Protein AF-A0A5K8AAG1-F1 (afdb_monomer_lite)

Foldseek 3Di:
DQVVLLVPCCLVCVVVVVVQVLLVVVDPPDDDPCSQCSFKAPDLPPPVQVVVQVSQCPDVVRWPKDKDPLCLVVLQVAASQKKKWWWWQFPVRMIGIWIWHHDDPQFTWIQGPVQGTATHGSDADPRNWGKDWRCPGDVPDDITITIGPMIMITRPD

Organism: NCBI:txid2752305

Structure (mmCIF, N/CA/C/O backbone):
data_AF-A0A5K8AAG1-F1
#
_entry.id   AF-A0A5K8AAG1-F1
#
loop_
_atom_site.group_PDB
_atom_site.id
_atom_site.type_symbol
_atom_site.label_atom_id
_atom_site.label_alt_id
_atom_site.label_comp_id
_atom_site.label_asym_id
_atom_site.label_entity_id
_atom_site.label_seq_id
_atom_site.pdbx_PDB_ins_code
_atom_site.Cartn_x
_atom_site.Cartn_y
_atom_site.Cartn_z
_atom_site.occupancy
_atom_site.B_iso_or_equiv
_atom_site.auth_seq_id
_atom_site.auth_comp_id
_atom_site.auth_asym_id
_atom_site.auth_atom_id
_atom_site.pdbx_PDB_model_num
ATOM 1 N N . MET A 1 1 ? -15.422 -4.233 10.241 1.00 44.34 1 MET A N 1
ATOM 2 C CA . MET A 1 1 ? -15.446 -5.405 9.334 1.00 44.34 1 MET A CA 1
ATOM 3 C C . MET A 1 1 ? -14.108 -5.584 8.606 1.00 44.34 1 MET A C 1
ATOM 5 O O . MET A 1 1 ? -13.561 -6.672 8.698 1.00 44.34 1 MET A O 1
ATOM 9 N N . LEU A 1 2 ? -13.514 -4.529 8.019 1.00 37.16 2 LEU A N 1
ATOM 10 C CA . LEU A 1 2 ? -12.165 -4.559 7.409 1.00 37.16 2 LEU A CA 1
ATOM 11 C C . LEU A 1 2 ? -11.053 -5.087 8.337 1.00 37.16 2 LEU A C 1
ATOM 13 O O . LEU A 1 2 ? -10.277 -5.937 7.923 1.00 37.16 2 LEU A O 1
ATOM 17 N N . LEU A 1 3 ? -11.010 -4.641 9.602 1.00 37.06 3 LEU A N 1
ATOM 18 C CA . LEU A 1 3 ? -10.003 -5.099 10.575 1.00 37.06 3 LEU A CA 1
ATOM 19 C C . LEU A 1 3 ? -10.058 -6.616 10.819 1.00 37.06 3 LEU A C 1
ATOM 21 O O . LEU A 1 3 ? -9.021 -7.255 10.879 1.00 37.06 3 LEU A O 1
ATOM 25 N N . LYS A 1 4 ? -11.260 -7.205 10.916 1.00 39.59 4 LYS A N 1
ATOM 26 C CA . LYS A 1 4 ? -11.423 -8.656 11.123 1.00 39.59 4 LYS A CA 1
ATOM 27 C C . LYS A 1 4 ? -10.956 -9.475 9.912 1.00 39.59 4 LYS A C 1
ATOM 29 O O . LYS A 1 4 ? -10.476 -10.581 10.104 1.00 39.59 4 LYS A O 1
ATOM 34 N N . TYR A 1 5 ? -11.062 -8.929 8.698 1.00 39.03 5 TYR A N 1
ATOM 35 C CA . TYR A 1 5 ? -10.550 -9.556 7.474 1.00 39.03 5 TYR A CA 1
AT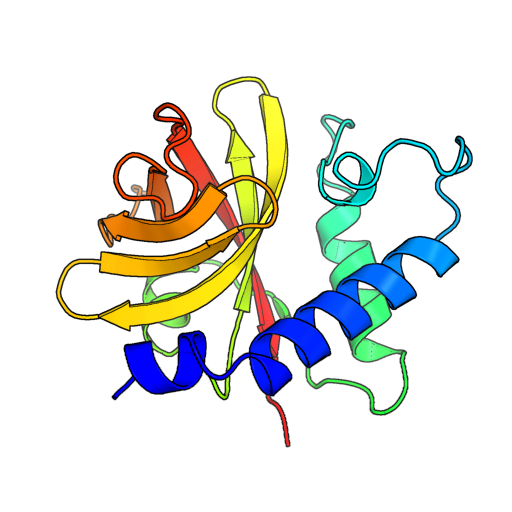OM 36 C C . TYR A 1 5 ? -9.042 -9.346 7.284 1.00 39.03 5 TYR A C 1
ATOM 38 O O . TYR A 1 5 ? -8.355 -10.280 6.896 1.00 39.03 5 TYR A O 1
ATOM 46 N N . ALA A 1 6 ? -8.508 -8.168 7.620 1.00 37.53 6 ALA A N 1
ATOM 47 C CA . ALA A 1 6 ? -7.064 -7.914 7.650 1.00 37.53 6 ALA A CA 1
ATOM 48 C C . ALA A 1 6 ? -6.347 -8.774 8.708 1.00 37.53 6 ALA A C 1
ATOM 50 O O . ALA A 1 6 ? -5.210 -9.189 8.517 1.00 37.53 6 ALA A O 1
ATOM 51 N N . MET A 1 7 ? -7.041 -9.066 9.812 1.00 37.59 7 MET A N 1
ATOM 52 C CA . MET A 1 7 ? -6.619 -10.014 10.844 1.00 37.59 7 MET A CA 1
ATOM 53 C C . MET A 1 7 ? -6.969 -11.470 10.513 1.00 37.59 7 MET A C 1
ATOM 55 O O . MET A 1 7 ? -6.626 -12.353 11.300 1.00 37.59 7 MET A O 1
ATOM 59 N N . ASN A 1 8 ? -7.641 -11.748 9.386 1.00 42.03 8 ASN A N 1
ATOM 60 C CA . ASN A 1 8 ? -7.838 -13.118 8.934 1.00 42.03 8 ASN A CA 1
ATOM 61 C C . ASN A 1 8 ? -6.502 -13.615 8.382 1.00 42.03 8 ASN A C 1
ATOM 63 O O . ASN A 1 8 ? -6.132 -13.386 7.226 1.00 42.03 8 ASN A O 1
ATOM 67 N N . ARG A 1 9 ? -5.755 -14.212 9.309 1.00 38.69 9 ARG A N 1
ATOM 68 C CA . ARG A 1 9 ? -4.364 -14.621 9.193 1.00 38.69 9 ARG A CA 1
ATOM 69 C C . ARG A 1 9 ? -4.108 -15.381 7.895 1.00 38.69 9 ARG A C 1
ATOM 71 O O . ARG A 1 9 ? -3.092 -15.126 7.270 1.00 38.69 9 ARG A O 1
ATOM 78 N N . ASP A 1 10 ? -5.043 -16.207 7.442 1.00 35.38 10 ASP A N 1
ATOM 79 C CA . ASP A 1 10 ? -4.857 -17.082 6.281 1.00 35.38 10 ASP A CA 1
ATOM 80 C C . ASP A 1 10 ? -4.878 -16.334 4.938 1.00 35.38 10 ASP A C 1
ATOM 82 O O . ASP A 1 10 ? -4.162 -16.712 4.014 1.00 35.38 10 ASP A O 1
ATOM 86 N N . VAL A 1 11 ? -5.617 -15.222 4.827 1.00 42.72 11 VAL A N 1
ATOM 87 C CA . VAL A 1 11 ? -5.661 -14.400 3.599 1.00 42.72 11 VAL A CA 1
ATOM 88 C C . VAL A 1 11 ? -4.418 -13.519 3.497 1.00 42.72 11 VAL A C 1
ATOM 90 O O . VAL A 1 11 ? -3.788 -13.439 2.442 1.00 42.72 11 VAL A O 1
ATOM 93 N N . ALA A 1 12 ? -4.028 -12.894 4.611 1.00 42.22 12 ALA A N 1
ATOM 94 C CA . ALA A 1 12 ? -2.806 -12.102 4.686 1.00 42.22 12 ALA A CA 1
ATOM 95 C C . ALA A 1 12 ? -1.562 -12.987 4.511 1.00 42.22 12 ALA A C 1
ATOM 97 O O . ALA A 1 12 ? -0.682 -12.647 3.728 1.00 42.22 12 ALA A O 1
ATOM 98 N N . ILE A 1 13 ? -1.514 -14.152 5.170 1.00 40.59 13 ILE A N 1
ATOM 99 C CA . ILE A 1 13 ? -0.435 -15.133 5.011 1.00 40.59 13 ILE A CA 1
ATOM 100 C C . ILE A 1 13 ? -0.435 -15.712 3.602 1.00 40.59 13 ILE A C 1
ATOM 102 O O . ILE A 1 13 ? 0.636 -15.777 3.021 1.00 40.59 13 ILE A O 1
ATOM 106 N N . GLY A 1 14 ? -1.580 -16.064 3.013 1.00 44.97 14 GLY A N 1
ATOM 107 C CA . GLY A 1 14 ? -1.637 -16.583 1.645 1.00 44.97 14 GLY A CA 1
ATOM 108 C C . GLY A 1 14 ? -1.115 -15.577 0.618 1.00 44.97 14 GLY A C 1
ATOM 109 O O . GLY A 1 14 ? -0.283 -15.921 -0.218 1.00 44.97 14 GLY A O 1
ATOM 110 N N . PHE A 1 15 ? -1.513 -14.307 0.719 1.00 50.75 15 PHE A N 1
ATOM 111 C CA . PHE A 1 15 ? -1.033 -13.253 -0.178 1.00 50.75 15 PHE A CA 1
ATOM 112 C C . PHE A 1 15 ? 0.456 -12.938 0.042 1.00 50.75 15 PHE A C 1
ATOM 114 O O . PHE A 1 15 ? 1.219 -12.848 -0.920 1.00 50.75 15 PHE A O 1
ATOM 121 N N . ILE A 1 16 ? 0.897 -12.846 1.303 1.00 49.59 16 ILE A N 1
ATOM 122 C CA . ILE A 1 16 ? 2.305 -12.633 1.670 1.00 49.59 16 ILE A CA 1
ATOM 123 C C . ILE A 1 16 ? 3.167 -13.833 1.257 1.00 49.59 16 ILE A C 1
ATOM 125 O O . ILE A 1 16 ? 4.252 -13.627 0.738 1.00 49.59 16 ILE A O 1
ATOM 129 N N . GLN A 1 17 ? 2.703 -15.075 1.409 1.00 43.94 17 GLN A N 1
ATOM 130 C CA . GLN A 1 17 ? 3.417 -16.287 0.987 1.00 43.94 17 GLN A CA 1
ATOM 131 C C . GLN A 1 17 ? 3.487 -16.408 -0.534 1.00 43.94 17 GLN A C 1
ATOM 133 O O . GLN A 1 17 ? 4.537 -16.767 -1.060 1.00 43.94 17 GLN A O 1
ATOM 138 N N . ILE A 1 18 ? 2.414 -16.062 -1.253 1.00 47.62 18 ILE A N 1
ATOM 139 C CA . ILE A 1 18 ? 2.417 -16.005 -2.720 1.00 47.62 18 ILE A CA 1
ATOM 140 C C . ILE A 1 18 ? 3.408 -14.939 -3.201 1.00 47.62 18 ILE A C 1
ATOM 142 O O . ILE A 1 18 ? 4.167 -15.200 -4.131 1.00 47.62 18 ILE A O 1
ATOM 146 N N . MET A 1 19 ? 3.461 -13.775 -2.553 1.00 50.12 19 MET A N 1
ATOM 147 C CA . MET A 1 19 ? 4.436 -12.722 -2.852 1.00 50.12 19 MET A CA 1
ATOM 148 C C . MET A 1 19 ? 5.877 -13.151 -2.504 1.00 50.12 19 MET A C 1
ATOM 150 O O . MET A 1 19 ? 6.753 -13.114 -3.369 1.00 50.12 19 MET A O 1
ATOM 154 N N . CYS A 1 20 ? 6.109 -13.660 -1.288 1.00 43.75 20 CYS A N 1
ATOM 155 C CA . CYS A 1 20 ? 7.396 -14.170 -0.795 1.00 43.75 20 CYS A CA 1
ATOM 156 C C . CYS A 1 20 ? 7.963 -15.286 -1.681 1.00 43.75 20 CYS A C 1
ATOM 158 O O . CYS A 1 20 ? 9.117 -15.209 -2.107 1.00 43.75 20 CYS A O 1
ATOM 160 N N . GLY A 1 21 ? 7.157 -16.311 -1.973 1.00 38.91 21 GLY A N 1
ATOM 161 C CA . GLY A 1 21 ? 7.567 -17.463 -2.774 1.00 38.91 21 GLY A CA 1
ATOM 162 C C . GLY A 1 21 ? 7.781 -17.110 -4.246 1.00 38.91 21 GLY A C 1
ATOM 163 O O . GLY A 1 21 ? 8.631 -17.694 -4.917 1.00 38.91 21 GLY A O 1
ATOM 164 N N . LYS A 1 22 ? 7.062 -16.109 -4.775 1.00 43.75 22 LYS A N 1
ATOM 165 C CA . LYS A 1 22 ? 7.252 -15.654 -6.160 1.00 43.75 22 LYS A CA 1
ATOM 166 C C . LYS A 1 22 ? 8.491 -14.768 -6.332 1.00 43.75 22 LYS A C 1
ATOM 168 O O . LYS A 1 22 ? 9.102 -14.860 -7.396 1.00 43.75 22 LYS A O 1
ATOM 173 N N . MET A 1 23 ? 8.891 -14.003 -5.311 1.00 41.34 23 MET A N 1
ATOM 174 C CA . MET A 1 23 ? 10.128 -13.203 -5.288 1.00 41.34 23 MET A CA 1
ATOM 175 C C . MET A 1 23 ? 11.398 -14.056 -5.110 1.00 41.34 23 MET A C 1
ATOM 177 O O . MET A 1 23 ? 12.434 -13.739 -5.688 1.00 41.34 23 MET A O 1
ATOM 181 N N . GLU A 1 24 ? 11.319 -15.177 -4.387 1.00 39.00 24 GLU A N 1
ATOM 182 C CA . GLU A 1 24 ? 12.425 -16.144 -4.228 1.00 39.00 24 GLU A CA 1
ATOM 183 C C . GLU A 1 24 ? 12.887 -16.764 -5.560 1.00 39.00 24 GLU A C 1
ATOM 185 O O . GLU A 1 24 ? 14.072 -17.029 -5.756 1.00 39.00 24 GLU A O 1
ATOM 190 N N . MET A 1 25 ? 11.972 -16.930 -6.518 1.00 37.75 25 MET A N 1
ATOM 191 C CA . MET A 1 25 ? 12.271 -17.496 -7.839 1.00 37.75 25 MET A CA 1
ATOM 192 C C . MET A 1 25 ? 12.801 -16.472 -8.857 1.00 37.75 25 MET A C 1
ATOM 194 O O . MET A 1 25 ? 13.196 -16.858 -9.954 1.00 37.75 25 MET A O 1
ATOM 198 N N . GLY A 1 26 ? 12.814 -15.177 -8.518 1.00 36.91 26 GLY A N 1
ATOM 199 C CA . GLY A 1 26 ? 13.238 -14.092 -9.411 1.00 36.91 26 GLY A CA 1
ATOM 200 C C . GLY A 1 26 ? 14.754 -13.896 -9.538 1.00 36.91 26 GLY A C 1
ATOM 201 O O . GLY A 1 26 ? 15.169 -13.000 -10.260 1.00 36.91 26 GLY A O 1
ATOM 202 N N . ARG A 1 27 ? 15.583 -14.708 -8.858 1.00 36.34 27 ARG A N 1
ATOM 203 C CA . ARG A 1 27 ? 17.061 -14.627 -8.873 1.00 36.34 27 ARG A CA 1
ATOM 204 C C . ARG A 1 27 ? 17.598 -13.191 -8.704 1.00 36.34 27 ARG A C 1
ATOM 206 O O . ARG A 1 27 ? 18.263 -12.658 -9.585 1.00 36.34 27 ARG A O 1
ATOM 213 N N . CYS A 1 28 ? 17.435 -12.612 -7.516 1.00 36.38 28 CYS A N 1
ATOM 214 C CA . CYS A 1 28 ? 18.452 -11.684 -7.018 1.00 36.38 28 CYS A CA 1
ATOM 215 C C . CYS A 1 28 ? 19.484 -12.532 -6.269 1.00 36.38 28 CYS A C 1
ATOM 217 O O . CYS A 1 28 ? 19.230 -13.022 -5.168 1.00 36.38 28 CYS A O 1
ATOM 219 N N . GLY A 1 29 ? 20.599 -12.835 -6.932 1.00 31.52 29 GLY A N 1
ATOM 220 C CA . GLY A 1 29 ? 21.680 -13.622 -6.357 1.00 31.52 29 GLY A CA 1
ATOM 221 C C . GLY A 1 29 ? 22.346 -12.859 -5.220 1.00 31.52 29 GLY A C 1
ATOM 222 O O . GLY A 1 29 ? 23.264 -12.094 -5.461 1.00 31.52 29 GLY A O 1
ATOM 223 N N . THR A 1 30 ? 21.878 -13.051 -3.991 1.00 33.53 30 THR A N 1
ATOM 224 C CA . THR A 1 30 ? 22.680 -13.015 -2.759 1.00 33.53 30 THR A CA 1
ATOM 225 C C . THR A 1 30 ? 21.835 -13.557 -1.602 1.00 33.53 30 THR A C 1
ATOM 227 O O . THR A 1 30 ? 20.974 -12.885 -1.053 1.00 33.53 30 THR A O 1
ATOM 230 N N . SER A 1 31 ? 22.116 -14.812 -1.259 1.00 33.31 31 SER A N 1
ATOM 231 C CA . SER A 1 31 ? 22.107 -15.394 0.088 1.00 33.31 31 SER A CA 1
ATOM 232 C C . SER A 1 31 ? 20.863 -15.223 0.980 1.00 33.31 31 SER A C 1
ATOM 234 O O . SER A 1 31 ? 20.544 -14.161 1.510 1.00 33.31 31 SER A O 1
ATOM 236 N N . ALA A 1 32 ? 20.255 -16.376 1.253 1.00 32.75 32 ALA A N 1
ATOM 237 C CA . ALA A 1 32 ? 19.073 -16.677 2.057 1.00 32.75 32 ALA A CA 1
ATOM 238 C C . ALA A 1 32 ? 19.111 -16.303 3.565 1.00 32.75 32 ALA A C 1
ATOM 240 O O . ALA A 1 32 ? 18.457 -16.956 4.370 1.00 32.75 32 ALA A O 1
ATOM 241 N N . THR A 1 33 ? 19.815 -15.245 3.977 1.00 30.42 33 THR A N 1
ATOM 242 C CA . THR A 1 33 ? 19.838 -14.749 5.373 1.00 30.42 33 THR A CA 1
ATOM 243 C C . THR A 1 33 ? 19.127 -13.407 5.577 1.00 30.42 33 THR A C 1
ATOM 245 O O . THR A 1 33 ? 19.127 -12.879 6.685 1.00 30.42 33 THR A O 1
ATOM 248 N N . ARG A 1 34 ? 18.497 -12.834 4.539 1.00 36.66 34 ARG A N 1
ATOM 249 C CA . ARG A 1 34 ? 17.914 -11.478 4.582 1.00 36.66 34 ARG A CA 1
ATOM 250 C C . ARG A 1 34 ? 16.443 -11.465 4.141 1.00 36.66 34 ARG A C 1
ATOM 252 O O . ARG A 1 34 ? 16.108 -10.963 3.071 1.00 36.66 34 ARG A O 1
ATOM 259 N N . SER A 1 35 ? 15.552 -12.041 4.955 1.00 35.75 35 SER A N 1
ATOM 260 C CA . SER A 1 35 ? 14.098 -12.104 4.689 1.00 35.75 35 SER A CA 1
ATOM 261 C C . SER A 1 35 ? 13.457 -10.740 4.386 1.00 35.75 35 SER A C 1
ATOM 263 O O . SER A 1 35 ? 12.531 -10.692 3.582 1.00 35.75 35 SER A O 1
ATOM 265 N N . ASP A 1 36 ? 14.008 -9.645 4.919 1.00 39.28 36 ASP A N 1
ATOM 266 C CA . ASP A 1 36 ? 13.514 -8.275 4.695 1.00 39.28 36 ASP A CA 1
ATOM 267 C C . ASP A 1 36 ? 14.066 -7.603 3.427 1.00 39.28 36 ASP A C 1
ATOM 269 O O . ASP A 1 36 ? 13.444 -6.702 2.876 1.00 39.28 36 ASP A O 1
ATOM 273 N N . GLN A 1 37 ? 15.208 -8.046 2.896 1.00 37.84 37 GLN A N 1
ATOM 274 C CA . GLN A 1 37 ? 15.850 -7.350 1.771 1.00 37.84 37 GLN A CA 1
ATOM 275 C C . GLN A 1 37 ? 15.241 -7.638 0.410 1.00 37.84 37 GLN A C 1
ATOM 277 O O . GLN A 1 37 ? 15.512 -6.912 -0.542 1.00 37.84 37 GLN A O 1
ATOM 282 N N . ARG A 1 38 ? 14.408 -8.674 0.320 1.00 45.44 38 ARG A N 1
ATOM 283 C CA . ARG A 1 38 ? 13.668 -9.007 -0.898 1.00 45.44 38 ARG A CA 1
ATOM 284 C C . ARG A 1 38 ? 12.580 -7.972 -1.210 1.00 45.44 38 ARG A C 1
ATOM 286 O O . ARG A 1 38 ? 12.160 -7.865 -2.354 1.00 45.44 38 ARG A O 1
ATOM 293 N N . TRP A 1 39 ? 12.152 -7.210 -0.204 1.00 46.53 39 TRP A N 1
ATOM 294 C CA . TRP A 1 39 ? 11.100 -6.192 -0.286 1.00 46.53 39 TRP A CA 1
ATOM 295 C C . TRP A 1 39 ? 11.626 -4.785 -0.552 1.00 46.53 39 TRP A C 1
ATOM 297 O O . TRP A 1 39 ? 10.838 -3.853 -0.698 1.00 46.53 39 TRP A O 1
ATOM 307 N N . HIS A 1 40 ? 12.949 -4.636 -0.580 1.00 43.59 40 HIS A N 1
ATOM 308 C CA . HIS A 1 40 ? 13.621 -3.361 -0.724 1.00 43.59 40 HIS A CA 1
ATOM 309 C C . HIS A 1 40 ? 14.158 -3.212 -2.147 1.00 43.59 40 HIS A C 1
ATOM 311 O O . HIS A 1 40 ? 14.922 -4.043 -2.640 1.00 43.59 40 HIS A O 1
ATOM 317 N N . GLU A 1 41 ? 13.783 -2.119 -2.796 1.00 52.44 41 GLU A N 1
ATOM 318 C CA . GLU A 1 41 ? 14.410 -1.673 -4.029 1.00 52.44 41 GLU A CA 1
ATOM 319 C C . GLU A 1 41 ? 15.657 -0.862 -3.667 1.00 52.44 41 GLU A C 1
ATOM 321 O O . GLU A 1 41 ? 15.572 0.289 -3.234 1.00 52.44 41 GLU A O 1
ATOM 326 N N . TRP A 1 42 ? 16.817 -1.510 -3.785 1.00 45.03 42 TRP A N 1
ATOM 327 C CA . TRP A 1 42 ? 18.128 -0.918 -3.491 1.00 45.03 42 TRP A CA 1
ATOM 328 C C . TRP A 1 42 ? 18.744 -0.178 -4.687 1.00 45.03 42 TRP A C 1
ATOM 330 O O . TRP A 1 42 ? 19.757 0.497 -4.523 1.00 45.03 42 TRP A O 1
ATOM 340 N N . SER A 1 43 ? 18.160 -0.309 -5.882 1.00 45.06 43 SER A N 1
ATOM 341 C CA . SER A 1 43 ? 18.550 0.450 -7.072 1.00 45.06 43 SER A CA 1
ATOM 342 C C . SER A 1 43 ? 17.745 1.744 -7.162 1.00 45.06 43 SER A C 1
ATOM 344 O O . SER A 1 43 ? 16.524 1.721 -7.025 1.00 45.06 43 SER A O 1
ATOM 346 N N . SER A 1 44 ? 18.406 2.854 -7.483 1.00 42.03 44 SER A N 1
ATOM 347 C CA . SER A 1 44 ? 17.777 4.157 -7.755 1.00 42.03 44 SER A CA 1
ATOM 348 C C . SER A 1 44 ? 16.770 4.145 -8.915 1.00 42.03 44 SER A C 1
ATOM 350 O O . SER A 1 44 ? 16.015 5.100 -9.079 1.00 42.03 44 SER A O 1
ATOM 352 N N . ASP A 1 45 ? 16.748 3.072 -9.707 1.00 43.12 45 ASP A N 1
ATOM 353 C CA . ASP A 1 45 ? 16.210 3.090 -11.069 1.00 43.12 45 ASP A CA 1
ATOM 354 C C . ASP A 1 45 ? 14.759 2.579 -11.181 1.00 43.12 45 ASP A C 1
ATOM 356 O O . ASP A 1 45 ? 14.217 2.499 -12.281 1.00 43.12 45 ASP A O 1
ATOM 360 N N . GLY A 1 46 ? 14.087 2.255 -10.067 1.00 45.97 46 GLY A N 1
ATOM 361 C CA . GLY A 1 46 ? 12.641 1.957 -10.067 1.00 45.97 46 GLY A CA 1
ATOM 362 C C . GLY A 1 46 ? 12.224 0.656 -10.781 1.00 45.97 46 GLY A C 1
ATOM 363 O O . GLY A 1 46 ? 11.038 0.435 -11.046 1.00 45.97 46 GLY A O 1
ATOM 364 N N . THR A 1 47 ? 13.185 -0.203 -11.124 1.00 50.34 47 THR A N 1
ATOM 365 C CA . THR A 1 47 ? 13.032 -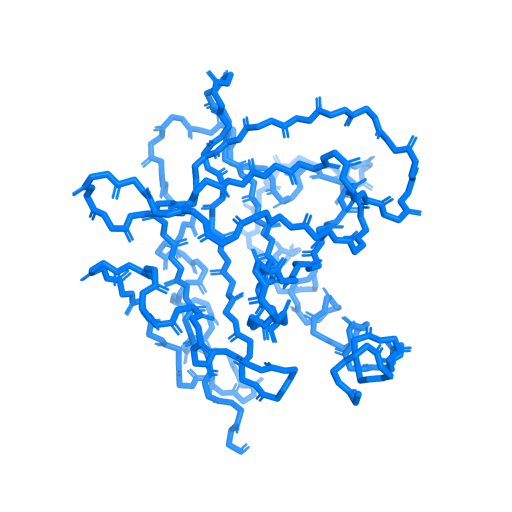1.346 -12.031 1.00 50.34 47 THR A CA 1
ATOM 366 C C . THR A 1 47 ? 12.136 -2.472 -11.493 1.00 50.34 47 THR A C 1
ATOM 368 O O . THR A 1 47 ? 11.643 -3.281 -12.280 1.00 50.34 47 THR A O 1
ATOM 371 N N . ILE A 1 48 ? 11.878 -2.558 -10.181 1.00 64.56 48 ILE A N 1
ATOM 372 C CA . ILE A 1 48 ? 11.195 -3.728 -9.591 1.00 64.56 48 ILE A CA 1
ATOM 373 C C . ILE A 1 48 ? 9.673 -3.703 -9.817 1.00 64.56 48 ILE A C 1
ATOM 375 O O . ILE A 1 48 ? 9.055 -4.764 -9.934 1.00 64.56 48 ILE A O 1
ATOM 379 N N . GLY A 1 49 ? 9.053 -2.523 -9.941 1.00 61.59 49 GLY A N 1
ATOM 380 C CA . GLY A 1 49 ? 7.595 -2.399 -10.101 1.00 61.59 49 GLY A CA 1
ATOM 381 C C . GLY A 1 49 ? 7.053 -3.111 -11.348 1.00 61.59 49 GLY A C 1
ATOM 382 O O . GLY A 1 49 ? 6.126 -3.916 -11.256 1.00 61.59 49 GLY A O 1
ATOM 383 N N . TRP A 1 50 ? 7.685 -2.886 -12.502 1.00 65.38 50 TRP A N 1
ATOM 384 C CA . TRP A 1 50 ? 7.294 -3.501 -13.777 1.00 65.38 50 TRP A CA 1
ATOM 385 C C . TRP A 1 50 ? 7.543 -5.011 -13.811 1.00 65.38 50 TRP A C 1
ATOM 387 O O . TRP A 1 50 ? 6.722 -5.761 -14.335 1.00 65.38 50 TRP A O 1
ATOM 397 N N . VAL A 1 51 ? 8.642 -5.471 -13.204 1.00 67.44 51 VAL A N 1
ATOM 398 C CA . VAL A 1 51 ? 8.951 -6.906 -13.072 1.00 67.44 51 VAL A CA 1
ATOM 399 C C . VAL A 1 51 ? 7.902 -7.605 -12.207 1.00 67.44 51 VAL A C 1
ATOM 401 O O . VAL A 1 51 ? 7.481 -8.720 -12.518 1.00 67.44 51 VAL A O 1
ATOM 404 N N . LEU A 1 52 ? 7.443 -6.947 -11.139 1.00 71.50 52 LEU A N 1
ATOM 405 C CA . LEU A 1 52 ? 6.383 -7.476 -10.289 1.00 71.50 52 LEU A CA 1
ATOM 406 C C . LEU A 1 52 ? 5.044 -7.549 -11.034 1.00 71.50 52 LEU A C 1
ATOM 408 O O . LEU A 1 52 ? 4.368 -8.572 -10.947 1.00 71.50 52 LEU A O 1
ATOM 412 N N . LEU A 1 53 ? 4.681 -6.513 -11.797 1.00 72.75 53 LEU A N 1
ATOM 413 C CA . LEU A 1 53 ? 3.479 -6.520 -12.638 1.00 72.75 53 LEU A CA 1
ATOM 414 C C . LEU A 1 53 ? 3.502 -7.686 -13.638 1.00 72.75 53 LEU A C 1
ATOM 416 O O . LEU A 1 53 ? 2.562 -8.481 -13.676 1.00 72.75 53 LEU A O 1
ATOM 420 N N . ASP A 1 54 ? 4.601 -7.833 -14.378 1.00 68.19 54 ASP A N 1
ATOM 421 C CA . ASP A 1 54 ? 4.793 -8.907 -15.356 1.00 68.19 54 ASP A CA 1
ATOM 422 C C . ASP A 1 54 ? 4.689 -10.299 -14.705 1.00 68.19 54 ASP A C 1
ATOM 424 O O . ASP A 1 54 ? 3.998 -11.196 -15.198 1.00 68.19 54 ASP A O 1
ATOM 428 N N . ALA A 1 55 ? 5.301 -10.473 -13.530 1.00 67.69 55 ALA A N 1
ATOM 429 C CA . ALA A 1 55 ? 5.231 -11.719 -12.776 1.00 67.69 55 ALA A CA 1
ATOM 430 C C . ALA A 1 55 ? 3.808 -12.049 -12.287 1.00 67.69 55 ALA A C 1
ATOM 432 O O . ALA A 1 55 ? 3.435 -13.226 -12.237 1.00 67.69 55 ALA A O 1
ATOM 433 N N . LEU A 1 56 ? 3.012 -11.041 -11.917 1.00 70.19 56 LEU A N 1
ATOM 434 C CA . LEU A 1 56 ? 1.620 -11.225 -11.491 1.00 70.19 56 LEU A CA 1
ATOM 435 C C . LEU A 1 56 ? 0.711 -11.596 -12.670 1.00 70.19 56 LEU A C 1
ATOM 437 O O . LEU A 1 56 ? -0.164 -12.446 -12.508 1.00 70.19 56 LEU A O 1
ATOM 441 N N . GLN A 1 57 ? 0.960 -11.021 -13.849 1.00 71.62 57 GLN A N 1
ATOM 442 C CA . GLN A 1 57 ? 0.215 -11.315 -15.076 1.00 71.62 57 GLN A CA 1
ATOM 443 C C . GLN A 1 57 ? 0.549 -12.696 -15.660 1.00 71.62 57 GLN A C 1
ATOM 445 O O . GLN A 1 57 ? -0.320 -13.348 -16.231 1.00 71.62 57 GLN A O 1
ATOM 450 N N . LYS A 1 58 ? 1.789 -13.178 -15.511 1.00 67.44 58 LYS A N 1
ATOM 451 C CA . LYS A 1 58 ? 2.242 -14.437 -16.132 1.00 67.44 58 LYS A CA 1
ATOM 452 C C . LYS A 1 58 ? 2.066 -15.696 -15.275 1.00 67.44 58 LYS A C 1
ATOM 454 O O . LYS A 1 58 ? 2.149 -16.798 -15.812 1.00 67.44 58 LYS A O 1
ATOM 459 N N . LYS A 1 59 ? 1.877 -15.594 -13.952 1.00 60.47 59 LYS A N 1
ATOM 460 C CA . LYS A 1 59 ? 1.899 -16.775 -13.059 1.00 60.47 59 LYS A CA 1
ATOM 461 C C . LYS A 1 59 ? 0.514 -17.286 -12.692 1.00 60.47 59 LYS A C 1
ATOM 463 O O . LYS A 1 59 ? -0.244 -16.540 -12.097 1.00 60.47 59 LYS A O 1
ATOM 468 N N . TRP A 1 60 ? 0.265 -18.580 -12.918 1.00 42.03 60 TRP A N 1
ATOM 469 C CA . TRP A 1 60 ? -1.007 -19.262 -12.646 1.00 42.03 60 TRP A CA 1
ATOM 470 C C . TRP A 1 60 ? -1.427 -19.272 -11.149 1.00 42.03 60 TRP A C 1
ATOM 472 O O . TRP A 1 60 ? -0.583 -19.560 -10.294 1.00 42.03 60 TRP A O 1
ATOM 482 N N . PRO A 1 61 ? -2.714 -19.015 -10.828 1.00 59.53 61 PRO A N 1
ATOM 483 C CA . PRO A 1 61 ? -3.671 -18.379 -11.731 1.00 59.53 61 PRO A CA 1
ATOM 484 C C . PRO A 1 61 ? -3.194 -16.955 -12.036 1.00 59.53 61 PRO A C 1
ATOM 486 O O . PRO A 1 61 ? -2.860 -16.204 -11.116 1.00 59.53 61 PRO A O 1
ATOM 489 N N . ALA A 1 62 ? -3.109 -16.629 -13.331 1.00 61.53 62 ALA A N 1
ATOM 490 C CA . ALA A 1 62 ? -2.711 -15.302 -13.781 1.00 61.53 62 ALA A CA 1
ATOM 491 C C . ALA A 1 62 ? -3.657 -14.287 -13.149 1.00 61.53 62 ALA A C 1
ATOM 493 O O . ALA A 1 62 ? -4.876 -14.411 -13.273 1.00 61.53 62 ALA A O 1
ATOM 494 N N . LEU A 1 63 ? -3.101 -13.310 -12.440 1.00 67.88 63 LEU A N 1
ATOM 495 C CA . LEU A 1 63 ? -3.918 -12.262 -11.856 1.00 67.88 63 LEU A CA 1
ATOM 496 C C . LEU A 1 63 ? -4.170 -11.206 -12.924 1.00 67.88 63 LEU A C 1
ATOM 498 O O . LEU A 1 63 ? -3.255 -10.820 -13.654 1.00 67.88 63 LEU A O 1
ATOM 502 N N . ASN A 1 64 ? -5.398 -10.691 -12.977 1.00 77.00 64 ASN A N 1
ATOM 503 C CA . ASN A 1 64 ? -5.703 -9.497 -13.755 1.00 77.00 64 ASN A CA 1
ATOM 504 C C . ASN A 1 64 ? -5.113 -8.275 -13.032 1.00 77.00 64 ASN A C 1
ATOM 506 O O . ASN A 1 64 ? -5.811 -7.553 -12.311 1.00 77.00 64 ASN A O 1
ATOM 510 N N . ALA A 1 65 ? -3.790 -8.149 -13.129 1.00 80.62 65 ALA A N 1
ATOM 511 C CA . ALA A 1 65 ? -2.992 -7.124 -12.491 1.00 80.62 65 ALA A CA 1
ATOM 512 C C . ALA A 1 65 ? -2.807 -5.942 -13.444 1.00 80.62 65 ALA A C 1
ATOM 514 O O . ALA A 1 65 ? -2.401 -6.111 -14.594 1.00 80.62 65 ALA A O 1
ATOM 515 N N . THR A 1 66 ? -3.086 -4.742 -12.946 1.00 84.12 66 THR A N 1
ATOM 516 C CA . THR A 1 66 ? -2.905 -3.482 -13.679 1.00 84.12 66 THR A CA 1
ATOM 517 C C . THR A 1 66 ? -2.232 -2.478 -12.772 1.00 84.12 66 THR A C 1
ATOM 519 O O . THR A 1 66 ? -2.598 -2.383 -11.599 1.00 84.12 66 THR A O 1
ATOM 522 N N . ASP A 1 67 ? -1.313 -1.689 -13.294 1.00 85.19 67 ASP A N 1
ATOM 523 C CA . ASP A 1 67 ? -0.838 -0.502 -12.609 1.00 85.19 67 ASP A CA 1
ATOM 524 C C . ASP A 1 67 ? -1.769 0.696 -12.851 1.00 85.19 67 ASP A C 1
ATOM 526 O O . ASP A 1 67 ? -2.802 0.611 -13.525 1.00 85.19 67 ASP A O 1
ATOM 530 N N . SER A 1 68 ? -1.498 1.805 -12.171 1.00 80.19 68 SER A N 1
ATOM 531 C CA . SER A 1 68 ? -2.273 3.032 -12.329 1.00 80.19 68 SER A CA 1
ATOM 532 C C . SER A 1 68 ? -1.472 4.236 -11.886 1.00 80.19 68 SER A C 1
ATOM 534 O O . SER A 1 68 ? -0.774 4.182 -10.878 1.00 80.19 68 SER A O 1
ATOM 536 N N . TRP A 1 69 ? -1.703 5.357 -12.557 1.00 79.31 69 TRP A N 1
ATOM 537 C CA . TRP A 1 69 ? -1.372 6.687 -12.070 1.00 79.31 69 TRP A CA 1
ATOM 538 C C . TRP A 1 69 ? -2.442 7.670 -12.564 1.00 79.31 69 TRP A C 1
ATOM 540 O O . TRP A 1 69 ? -2.826 7.578 -13.731 1.00 79.31 69 TRP A O 1
ATOM 550 N N . PRO A 1 70 ? -2.951 8.597 -11.734 1.00 87.25 70 PRO A N 1
ATOM 551 C CA . PRO A 1 70 ? -2.708 8.767 -10.297 1.00 87.25 70 PRO A CA 1
ATOM 552 C C . PRO A 1 70 ? -3.318 7.649 -9.433 1.00 87.25 70 PRO A C 1
ATOM 554 O O . PRO A 1 70 ? -4.263 6.977 -9.849 1.00 87.25 70 PRO A O 1
ATOM 557 N N . ILE A 1 71 ? -2.801 7.446 -8.215 1.00 92.38 71 ILE A N 1
ATOM 558 C CA . ILE A 1 71 ? -3.175 6.286 -7.379 1.00 92.38 71 ILE A CA 1
ATOM 559 C C . ILE A 1 71 ? -4.141 6.602 -6.236 1.00 92.38 71 ILE A C 1
ATOM 561 O O . ILE A 1 71 ? -4.859 5.705 -5.803 1.00 92.38 71 ILE A O 1
ATOM 565 N N . TYR A 1 72 ? -4.192 7.843 -5.740 1.00 94.25 72 TYR A N 1
ATOM 566 C CA . TYR A 1 72 ? -4.930 8.168 -4.512 1.00 94.25 72 TYR A CA 1
ATOM 567 C C . TYR A 1 72 ? -6.410 7.753 -4.558 1.00 94.25 72 TYR A C 1
ATOM 569 O O . TYR A 1 72 ? -6.901 7.093 -3.644 1.00 94.25 72 TYR A O 1
ATOM 577 N N . GLU A 1 73 ? -7.118 8.098 -5.636 1.00 93.50 73 GLU A N 1
ATOM 578 C CA . GLU A 1 73 ? -8.538 7.760 -5.793 1.00 93.50 73 GLU A CA 1
ATOM 579 C C . GLU A 1 73 ? -8.757 6.250 -5.939 1.00 93.50 73 GLU A C 1
ATOM 581 O O . GLU A 1 73 ? -9.683 5.697 -5.347 1.00 93.50 73 GLU A O 1
ATOM 586 N N . LYS A 1 74 ? -7.861 5.561 -6.652 1.00 92.62 74 LYS A N 1
ATOM 587 C CA . LYS A 1 74 ? -7.952 4.115 -6.883 1.00 92.62 74 LYS A CA 1
ATOM 588 C C . LYS A 1 74 ? -7.626 3.315 -5.617 1.00 92.62 74 LYS A C 1
ATOM 590 O O . LYS A 1 74 ? -8.285 2.324 -5.341 1.00 92.62 74 LYS A O 1
ATOM 595 N N . LEU A 1 75 ? -6.700 3.775 -4.772 1.00 93.06 75 LEU A N 1
ATOM 596 C CA . LEU A 1 75 ? -6.424 3.132 -3.479 1.00 93.06 75 LEU A CA 1
ATOM 597 C C . LEU A 1 75 ? -7.615 3.184 -2.514 1.00 93.06 75 LEU A C 1
ATOM 599 O O . LEU A 1 75 ? -7.742 2.310 -1.656 1.00 93.06 75 LEU A O 1
ATOM 603 N N . LYS A 1 76 ? -8.521 4.163 -2.652 1.00 93.38 76 LYS A N 1
ATOM 604 C CA . LYS A 1 76 ? -9.758 4.204 -1.852 1.00 93.38 76 LYS A CA 1
ATOM 605 C C . LYS A 1 76 ? -10.744 3.098 -2.222 1.00 93.38 76 LYS A C 1
ATOM 607 O O . LYS A 1 76 ? -11.590 2.770 -1.397 1.00 93.38 76 LYS A O 1
ATOM 612 N N . THR A 1 77 ? -10.643 2.528 -3.424 1.00 90.88 77 THR A N 1
ATOM 613 C CA . THR A 1 77 ? -11.509 1.423 -3.863 1.00 90.88 77 THR A CA 1
ATOM 614 C C . THR A 1 77 ? -10.961 0.051 -3.471 1.00 90.88 77 THR A C 1
ATOM 616 O O . THR A 1 77 ? -11.670 -0.950 -3.601 1.00 90.88 77 THR A O 1
ATOM 619 N N . CYS A 1 78 ? -9.727 -0.011 -2.955 1.00 89.38 78 CYS A N 1
ATOM 620 C CA . CYS A 1 78 ? -9.148 -1.243 -2.439 1.00 89.38 78 CYS A CA 1
ATOM 621 C C . CYS A 1 78 ? -9.949 -1.788 -1.252 1.00 89.38 78 CYS A C 1
ATOM 623 O O . CYS A 1 78 ? -10.565 -1.058 -0.475 1.00 89.38 78 CYS A O 1
ATOM 625 N N . SER A 1 79 ? -9.906 -3.106 -1.111 1.00 83.38 79 SER A N 1
ATOM 626 C CA . SER A 1 79 ? -10.482 -3.838 0.015 1.00 83.38 79 SER A CA 1
ATOM 627 C C . SER A 1 79 ? -9.617 -5.061 0.315 1.00 83.38 79 SER A C 1
ATOM 629 O O . SER A 1 79 ? -8.749 -5.415 -0.481 1.00 83.38 79 SER A O 1
ATOM 631 N N . ALA A 1 80 ? -9.887 -5.775 1.409 1.00 73.88 80 ALA A N 1
ATOM 632 C CA . ALA A 1 80 ? -9.189 -7.029 1.703 1.00 73.88 80 ALA A CA 1
ATOM 633 C C . ALA A 1 80 ? -9.321 -8.084 0.579 1.00 73.88 80 ALA A C 1
ATOM 635 O O . ALA A 1 80 ? -8.407 -8.876 0.388 1.00 73.88 80 ALA A O 1
ATOM 636 N N . GLY A 1 81 ? -10.426 -8.078 -0.180 1.00 73.81 81 GLY A N 1
ATOM 637 C CA . GLY A 1 81 ? -10.623 -8.965 -1.337 1.00 73.81 81 GLY A CA 1
ATOM 638 C C . GLY A 1 81 ? -10.108 -8.402 -2.667 1.00 73.81 81 GLY A C 1
ATOM 639 O O . GLY A 1 81 ? -10.061 -9.121 -3.658 1.00 73.81 81 GLY A O 1
ATOM 640 N N . LYS A 1 82 ? -9.736 -7.117 -2.708 1.00 80.94 82 LYS A N 1
ATOM 641 C CA . LYS A 1 82 ? -9.177 -6.431 -3.885 1.00 80.94 82 LYS A CA 1
ATOM 642 C C . LYS A 1 82 ? -8.026 -5.522 -3.447 1.00 80.94 82 LYS A C 1
ATOM 644 O O . LYS A 1 82 ? -8.189 -4.295 -3.437 1.00 80.94 82 LYS A O 1
ATOM 649 N N . PRO A 1 83 ? -6.910 -6.104 -2.974 1.00 86.38 83 PRO A N 1
ATOM 650 C CA . PRO A 1 83 ? -5.793 -5.321 -2.482 1.00 86.38 83 PRO A CA 1
ATOM 651 C C . PRO A 1 83 ? -4.999 -4.703 -3.638 1.00 86.38 83 PRO A C 1
ATOM 653 O O . PRO A 1 83 ? -5.077 -5.143 -4.792 1.00 86.38 83 PRO A O 1
ATOM 656 N N . ALA A 1 84 ? -4.191 -3.702 -3.302 1.00 88.94 84 ALA A N 1
ATOM 657 C CA . ALA A 1 84 ? -3.156 -3.186 -4.189 1.00 88.94 84 ALA A CA 1
ATOM 658 C C . ALA A 1 84 ? -1.775 -3.376 -3.566 1.00 88.94 84 ALA A C 1
ATOM 660 O O . ALA A 1 84 ? -1.606 -3.195 -2.363 1.00 88.94 84 ALA A O 1
ATOM 661 N N . ILE A 1 85 ? -0.785 -3.711 -4.382 1.00 87.88 85 ILE A N 1
ATOM 662 C CA . ILE A 1 85 ? 0.619 -3.722 -3.982 1.00 87.88 85 ILE A CA 1
ATOM 663 C C . ILE A 1 85 ? 1.190 -2.350 -4.303 1.00 87.88 85 ILE A C 1
ATOM 665 O O . ILE A 1 85 ? 1.165 -1.918 -5.448 1.00 87.88 85 ILE A O 1
ATOM 669 N N . CYS A 1 86 ? 1.692 -1.665 -3.292 1.00 89.38 86 CYS A N 1
ATOM 670 C CA . CYS A 1 86 ? 2.155 -0.294 -3.363 1.00 89.38 86 CYS A CA 1
ATOM 671 C C . CYS A 1 86 ? 3.669 -0.247 -3.201 1.00 89.38 86 CYS A C 1
ATOM 673 O O . CYS A 1 86 ? 4.212 -0.862 -2.283 1.00 89.38 86 CYS A O 1
ATOM 675 N N . ARG A 1 87 ? 4.334 0.540 -4.044 1.00 86.44 87 ARG A N 1
ATOM 676 C CA . ARG A 1 87 ? 5.729 0.926 -3.849 1.00 86.44 87 ARG A CA 1
ATOM 677 C C . ARG A 1 87 ? 5.771 2.199 -3.014 1.00 86.44 87 ARG A C 1
ATOM 679 O O . ARG A 1 87 ? 5.191 3.209 -3.394 1.00 86.44 87 ARG A O 1
ATOM 686 N N . VAL A 1 88 ? 6.464 2.144 -1.890 1.00 86.94 88 VAL A N 1
ATOM 687 C CA . VAL A 1 88 ? 6.826 3.272 -1.039 1.00 86.94 88 VAL A CA 1
ATOM 688 C C . VAL A 1 88 ? 8.230 3.715 -1.434 1.00 86.94 88 VAL A C 1
ATOM 690 O O . VAL A 1 88 ? 9.188 2.984 -1.214 1.00 86.94 88 VAL A O 1
ATOM 693 N N . ALA A 1 89 ? 8.368 4.917 -1.976 1.00 85.75 89 ALA A N 1
ATOM 694 C CA . ALA A 1 89 ? 9.639 5.615 -2.082 1.00 85.75 89 ALA A CA 1
ATOM 695 C C . ALA A 1 89 ? 9.929 6.314 -0.745 1.00 85.75 89 ALA A C 1
ATOM 697 O O . ALA A 1 89 ? 9.260 7.285 -0.372 1.00 85.75 89 ALA A O 1
ATOM 698 N N . TRP A 1 90 ? 10.894 5.803 0.018 1.00 81.44 90 TRP A N 1
ATOM 699 C CA . TRP A 1 90 ? 11.324 6.441 1.258 1.00 81.44 90 TRP A CA 1
ATOM 700 C C . TRP A 1 90 ? 12.042 7.756 0.967 1.00 81.44 90 TRP A C 1
ATOM 702 O O . TRP A 1 90 ? 12.798 7.866 0.004 1.00 81.44 90 TRP A O 1
ATOM 712 N N . ASN A 1 91 ? 11.899 8.728 1.869 1.00 76.50 91 ASN A N 1
ATOM 713 C CA . ASN A 1 91 ? 12.617 10.003 1.762 1.00 76.50 91 ASN A CA 1
ATOM 714 C C . ASN A 1 91 ? 14.152 9.836 1.785 1.00 76.50 91 ASN A C 1
ATOM 716 O O . ASN A 1 91 ? 14.875 10.744 1.394 1.00 76.50 91 ASN A O 1
ATOM 720 N N . THR A 1 92 ? 14.650 8.685 2.243 1.00 70.44 92 THR A N 1
ATOM 721 C CA . THR A 1 92 ? 16.075 8.326 2.281 1.00 70.44 92 THR A CA 1
ATOM 722 C C . THR A 1 92 ? 16.588 7.666 0.995 1.00 70.44 92 THR A C 1
ATOM 724 O O . THR A 1 92 ? 17.769 7.338 0.934 1.00 70.44 92 THR A O 1
ATOM 727 N N . GLY A 1 93 ? 15.741 7.487 -0.029 1.00 58.72 93 GLY A N 1
ATOM 728 C CA . GLY A 1 93 ? 16.155 7.049 -1.370 1.00 58.72 93 GLY A CA 1
ATOM 729 C C . GLY A 1 93 ? 15.988 5.558 -1.688 1.00 58.72 93 GLY A C 1
ATOM 730 O O . GLY A 1 93 ? 16.424 5.132 -2.751 1.00 58.72 93 GLY A O 1
ATOM 731 N N . TYR A 1 94 ? 15.345 4.770 -0.818 1.00 66.44 94 TYR A N 1
ATOM 732 C CA . TYR A 1 94 ? 15.082 3.338 -1.046 1.00 66.44 94 TYR A CA 1
ATOM 733 C C . TYR A 1 94 ? 13.600 3.069 -1.323 1.00 66.44 94 TYR A C 1
ATOM 735 O O . TYR A 1 94 ? 12.734 3.724 -0.738 1.00 66.44 94 TYR A O 1
ATOM 743 N N . GLY A 1 95 ? 13.297 2.089 -2.178 1.00 71.00 95 GLY A N 1
ATOM 744 C CA . GLY A 1 95 ? 11.924 1.624 -2.390 1.00 71.00 95 GLY A CA 1
ATOM 745 C C . GLY A 1 95 ? 11.551 0.482 -1.440 1.00 71.00 95 GLY A C 1
ATOM 746 O O . GLY A 1 95 ? 12.401 -0.326 -1.076 1.00 71.00 95 GLY A O 1
ATOM 747 N N . HIS A 1 96 ? 10.286 0.402 -1.036 1.00 79.62 96 HIS A N 1
ATOM 748 C CA . HIS A 1 96 ? 9.733 -0.649 -0.171 1.00 79.62 96 HIS A CA 1
ATOM 749 C C . HIS A 1 96 ? 8.340 -1.043 -0.636 1.00 79.62 96 HIS A C 1
ATOM 751 O O . HIS A 1 96 ? 7.566 -0.177 -1.031 1.00 79.62 96 HIS A O 1
ATOM 757 N N . PHE A 1 97 ? 7.988 -2.324 -0.588 1.00 84.12 97 PHE A N 1
ATOM 758 C CA . PHE A 1 97 ? 6.660 -2.768 -1.009 1.00 84.12 97 PHE A CA 1
ATOM 759 C C . PHE A 1 97 ? 5.745 -3.057 0.178 1.00 84.12 97 PHE A C 1
ATOM 761 O O . PHE A 1 97 ? 6.093 -3.783 1.107 1.00 84.12 97 PHE A O 1
ATOM 768 N N . VAL A 1 98 ? 4.531 -2.517 0.101 1.00 87.75 98 VAL A N 1
ATOM 769 C CA . VAL A 1 98 ? 3.454 -2.715 1.078 1.00 87.75 98 VAL A CA 1
ATOM 770 C C . VAL A 1 98 ? 2.172 -3.105 0.356 1.00 87.75 98 VAL A C 1
ATOM 772 O O . VAL A 1 98 ? 2.039 -2.895 -0.846 1.00 87.75 98 VAL A O 1
ATOM 775 N N . VAL A 1 99 ? 1.195 -3.651 1.071 1.00 88.94 99 VAL A N 1
ATOM 776 C CA . VAL A 1 99 ? -0.109 -4.004 0.495 1.00 88.94 99 VAL A CA 1
ATOM 777 C C . VAL A 1 99 ? -1.183 -3.089 1.063 1.00 88.94 99 VAL A C 1
ATOM 779 O O . VAL A 1 99 ? -1.442 -3.116 2.260 1.00 88.94 99 VAL A O 1
ATOM 782 N N . CYS A 1 100 ? -1.832 -2.290 0.222 1.00 92.81 100 CYS A N 1
ATOM 783 C CA . CYS A 1 100 ? -3.004 -1.509 0.600 1.00 92.81 100 CYS A CA 1
ATOM 784 C C . CYS A 1 100 ? -4.247 -2.400 0.647 1.00 92.81 100 CYS A C 1
ATOM 786 O O . CYS A 1 100 ? -4.618 -3.025 -0.349 1.00 92.81 100 CYS A O 1
ATOM 788 N N . LEU A 1 101 ? -4.926 -2.402 1.793 1.00 89.38 101 LEU A N 1
ATOM 789 C CA . LEU A 1 101 ? -6.191 -3.105 2.006 1.00 89.38 101 LEU A CA 1
ATOM 790 C C . LEU A 1 101 ? -7.415 -2.194 1.851 1.00 89.38 101 LEU A C 1
ATOM 792 O O . LEU A 1 101 ? -8.535 -2.660 2.049 1.00 89.38 101 LEU A O 1
ATOM 796 N N . GLY A 1 102 ? -7.218 -0.911 1.537 1.00 89.75 102 GLY A N 1
ATOM 797 C CA . GLY A 1 102 ? -8.285 0.079 1.389 1.00 89.75 102 GLY A CA 1
ATOM 798 C C . GLY A 1 102 ? -8.268 1.196 2.425 1.00 89.75 102 GLY A C 1
ATOM 799 O O . GLY A 1 102 ? -7.369 1.303 3.264 1.00 89.75 102 GLY A O 1
ATOM 800 N N . ALA A 1 103 ? -9.288 2.048 2.344 1.00 92.94 103 ALA A N 1
ATOM 801 C CA . ALA A 1 103 ? -9.502 3.154 3.268 1.00 92.94 103 ALA A CA 1
ATOM 802 C C . ALA A 1 103 ? -10.457 2.763 4.409 1.00 92.94 103 ALA A C 1
ATOM 804 O O . ALA A 1 103 ? -11.442 2.051 4.218 1.00 92.94 103 ALA A O 1
ATOM 805 N N . SER A 1 104 ? -10.186 3.270 5.608 1.00 88.50 104 SER A N 1
ATOM 806 C CA . SER A 1 104 ? -11.048 3.164 6.783 1.00 88.50 104 SER A CA 1
ATOM 807 C C . SER A 1 104 ? -11.095 4.513 7.494 1.00 88.50 104 SER A C 1
ATOM 809 O O . SER A 1 104 ? -10.177 4.884 8.234 1.00 88.50 104 SER A O 1
ATOM 811 N N . GLY A 1 105 ? -12.174 5.263 7.262 1.00 90.50 105 GLY A N 1
ATOM 812 C CA . GLY A 1 105 ? -12.284 6.651 7.709 1.00 90.50 105 GLY A CA 1
ATOM 813 C C . GLY A 1 105 ? -11.207 7.520 7.055 1.00 90.50 105 GLY A C 1
ATOM 814 O O . GLY A 1 105 ? -11.036 7.493 5.841 1.00 90.50 105 GLY A O 1
ATOM 815 N N . ALA A 1 106 ? -10.450 8.259 7.866 1.00 93.44 106 ALA A N 1
ATOM 816 C CA . ALA A 1 106 ? -9.396 9.165 7.400 1.00 93.44 106 ALA A CA 1
ATOM 817 C C . ALA A 1 106 ? -8.029 8.489 7.149 1.00 93.44 106 ALA A C 1
ATOM 819 O O . ALA A 1 106 ? -7.026 9.186 6.997 1.00 93.44 106 ALA A O 1
ATOM 820 N N . ASN A 1 107 ? -7.954 7.153 7.146 1.00 95.94 107 ASN A N 1
ATOM 821 C CA . ASN A 1 107 ? -6.695 6.418 6.995 1.00 95.94 107 ASN A CA 1
ATOM 822 C C . ASN A 1 107 ? -6.783 5.378 5.880 1.00 95.94 107 ASN A C 1
ATOM 824 O O . ASN A 1 107 ? -7.818 4.741 5.703 1.00 95.94 107 ASN A O 1
ATOM 828 N N . PHE A 1 108 ? -5.667 5.147 5.202 1.00 96.62 108 PHE A N 1
ATOM 829 C CA . PHE A 1 108 ? -5.413 3.902 4.493 1.00 96.62 108 PHE A CA 1
ATOM 830 C C . PHE A 1 108 ? -4.850 2.856 5.456 1.00 96.62 108 PHE A C 1
ATOM 832 O O . PHE A 1 108 ? -4.107 3.185 6.387 1.00 96.62 108 PHE A O 1
ATOM 839 N N . ILE A 1 109 ? -5.214 1.597 5.222 1.00 94.62 109 ILE A N 1
ATOM 840 C CA . ILE A 1 109 ? -4.707 0.446 5.967 1.00 94.62 109 ILE A CA 1
ATOM 841 C C . ILE A 1 109 ? -3.734 -0.311 5.071 1.00 94.62 109 ILE A C 1
ATOM 843 O O . ILE A 1 109 ? -4.112 -0.757 3.986 1.00 94.62 109 ILE A O 1
ATOM 847 N N . PHE A 1 110 ? -2.508 -0.490 5.549 1.00 92.50 110 PHE A N 1
ATOM 848 C CA . PHE A 1 110 ? -1.464 -1.219 4.842 1.00 92.50 110 PHE A CA 1
ATOM 849 C C . PHE A 1 110 ? -1.000 -2.443 5.630 1.00 92.50 110 PHE A C 1
ATOM 851 O O . PHE A 1 110 ? -0.937 -2.404 6.858 1.00 92.50 110 PHE A O 1
ATOM 858 N N . LEU A 1 111 ? -0.652 -3.512 4.914 1.00 87.50 111 LEU A N 1
ATOM 859 C CA . LEU A 1 111 ? 0.209 -4.578 5.412 1.00 87.50 111 LEU A CA 1
ATOM 860 C C . LEU A 1 111 ? 1.635 -4.275 4.971 1.00 87.50 111 LEU A C 1
ATOM 862 O O . LEU A 1 111 ? 1.929 -4.213 3.777 1.00 87.50 111 LEU A O 1
ATOM 866 N N . ASP A 1 112 ? 2.501 -4.089 5.948 1.00 85.88 112 ASP A N 1
ATOM 867 C CA . ASP A 1 112 ? 3.903 -3.769 5.772 1.00 85.88 112 ASP A CA 1
ATOM 868 C C . ASP A 1 112 ? 4.754 -4.907 6.359 1.00 85.88 112 ASP A C 1
ATOM 870 O O . ASP A 1 112 ? 4.579 -5.242 7.534 1.00 85.88 112 ASP A O 1
ATOM 874 N N . PRO A 1 113 ? 5.676 -5.510 5.590 1.00 77.62 113 PRO A N 1
ATOM 875 C CA . PRO A 1 113 ? 6.536 -6.582 6.091 1.00 77.62 113 PRO A CA 1
ATOM 876 C C . PRO A 1 113 ? 7.372 -6.195 7.323 1.00 77.62 113 PRO A C 1
ATOM 878 O O . PRO A 1 113 ? 7.612 -7.039 8.184 1.00 77.62 113 PRO A O 1
ATOM 881 N N . TYR A 1 114 ? 7.785 -4.927 7.435 1.00 78.50 114 TYR A N 1
ATOM 882 C CA . TYR A 1 114 ? 8.661 -4.436 8.502 1.00 78.50 114 TYR A CA 1
ATOM 883 C C . TYR A 1 114 ? 7.894 -3.784 9.661 1.00 78.50 114 TYR A C 1
ATOM 885 O O . TYR A 1 114 ? 8.320 -3.856 10.817 1.00 78.50 114 TYR A O 1
ATOM 893 N N . TYR A 1 115 ? 6.762 -3.140 9.364 1.00 78.38 115 TYR A N 1
ATOM 894 C CA . TYR A 1 115 ? 5.960 -2.390 10.341 1.00 78.38 115 TYR A CA 1
ATOM 895 C C . TYR A 1 115 ? 4.680 -3.127 10.794 1.00 78.38 115 TYR A C 1
ATOM 897 O O . TYR A 1 115 ? 4.048 -2.729 11.776 1.00 78.38 115 TYR A O 1
ATOM 905 N N . GLY A 1 116 ? 4.291 -4.215 10.129 1.00 83.75 116 GLY A N 1
ATOM 906 C CA . GLY A 1 116 ? 3.044 -4.934 10.386 1.00 83.75 116 GLY A CA 1
ATOM 907 C C . GLY A 1 116 ? 1.836 -4.210 9.786 1.00 83.75 116 GLY A C 1
ATOM 908 O O . GLY A 1 116 ? 1.886 -3.729 8.660 1.00 83.75 116 GLY A O 1
ATOM 909 N N . ILE A 1 117 ? 0.723 -4.124 10.515 1.00 87.94 117 ILE A N 1
ATOM 910 C CA . ILE A 1 117 ? -0.434 -3.331 10.081 1.00 87.94 117 ILE A CA 1
ATOM 911 C C . ILE A 1 117 ? -0.134 -1.853 10.323 1.00 87.94 117 ILE A C 1
ATOM 913 O O . ILE A 1 117 ? 0.145 -1.461 11.457 1.00 87.94 117 ILE A O 1
ATOM 917 N N . VAL A 1 118 ? -0.253 -1.031 9.282 1.00 93.06 118 VAL A N 1
ATOM 918 C CA . VAL A 1 118 ? -0.026 0.417 9.343 1.00 93.06 118 VAL A CA 1
ATOM 919 C C . VAL A 1 118 ? -1.302 1.184 9.012 1.00 93.06 118 VAL A C 1
ATOM 921 O O . VAL A 1 118 ? -1.915 0.980 7.966 1.00 93.06 118 VAL A O 1
ATOM 924 N N . PHE A 1 119 ? -1.673 2.116 9.893 1.00 95.31 119 PHE A N 1
ATOM 925 C CA . PHE A 1 119 ? -2.733 3.098 9.659 1.00 95.31 119 PHE A CA 1
ATOM 926 C C . PHE A 1 119 ? -2.103 4.432 9.257 1.00 95.31 119 PHE A C 1
ATOM 928 O O . PHE A 1 119 ? -1.721 5.232 10.116 1.00 95.31 119 PHE A O 1
ATOM 935 N N . SER A 1 120 ? -1.997 4.672 7.952 1.00 96.56 120 SER A N 1
ATOM 936 C CA . SER A 1 120 ? -1.452 5.926 7.425 1.00 96.56 120 SER A CA 1
ATOM 937 C C . SER A 1 120 ? -2.588 6.892 7.090 1.00 96.56 120 SER A C 1
ATOM 939 O O . SER A 1 120 ? -3.556 6.463 6.458 1.00 96.56 120 SER A O 1
ATOM 941 N N . PRO A 1 121 ? -2.494 8.189 7.433 1.00 96.38 121 PRO A N 1
ATOM 942 C CA . PRO A 1 121 ? -3.468 9.181 6.993 1.00 96.38 121 PRO A CA 1
ATOM 943 C C . PRO A 1 121 ? -3.674 9.135 5.475 1.00 96.38 121 PRO A C 1
ATOM 945 O O . PRO A 1 121 ? -2.712 9.053 4.710 1.00 96.38 121 PRO A O 1
ATOM 948 N N . ALA A 1 122 ? -4.929 9.204 5.036 1.00 94.12 122 ALA A N 1
ATOM 949 C CA . ALA A 1 122 ? -5.287 9.238 3.623 1.00 94.12 122 ALA A CA 1
ATOM 950 C C . ALA A 1 122 ? -5.019 10.637 3.046 1.00 94.12 122 ALA A C 1
ATOM 952 O O . ALA A 1 122 ? -5.931 11.411 2.773 1.00 94.12 122 ALA A O 1
ATOM 953 N N . THR A 1 123 ? -3.742 10.981 2.894 1.00 94.50 123 THR A N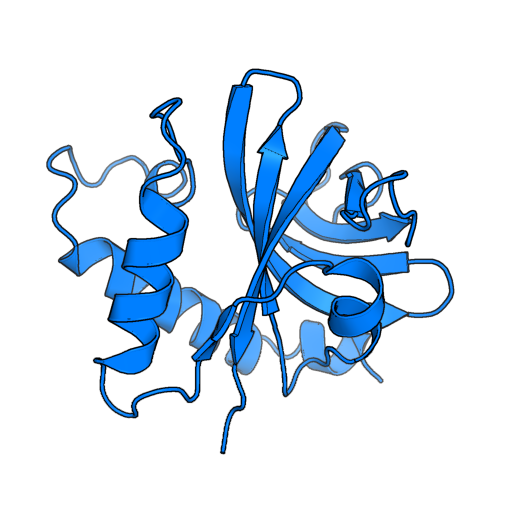 1
ATOM 954 C CA . THR A 1 123 ? -3.294 12.286 2.393 1.00 94.50 123 THR A CA 1
ATOM 955 C C . THR A 1 123 ? -2.630 12.140 1.032 1.00 94.50 123 THR A C 1
ATOM 957 O O . THR A 1 123 ? -1.624 11.437 0.909 1.00 94.50 123 THR A O 1
ATOM 960 N N . LYS A 1 124 ? -3.184 12.820 0.023 1.00 94.38 124 LYS A N 1
ATOM 961 C CA . LYS A 1 124 ? -2.611 12.890 -1.325 1.00 94.38 124 LYS A CA 1
ATOM 962 C C . LYS A 1 124 ? -1.516 13.951 -1.421 1.00 94.38 124 LYS A C 1
ATOM 964 O O . LYS A 1 124 ? -1.631 14.994 -0.779 1.00 94.38 124 LYS A O 1
ATOM 969 N N . ASN A 1 125 ? -0.512 13.718 -2.261 1.00 91.62 125 ASN A N 1
ATOM 970 C CA . ASN A 1 125 ? 0.373 14.789 -2.723 1.00 91.62 125 ASN A CA 1
ATOM 971 C C . ASN A 1 125 ? -0.271 15.549 -3.908 1.00 91.62 125 ASN A C 1
ATOM 973 O O . ASN A 1 125 ? -1.350 15.186 -4.387 1.00 91.62 125 ASN A O 1
ATOM 977 N N . LEU A 1 126 ? 0.400 16.593 -4.405 1.00 87.06 126 LEU A N 1
ATOM 978 C CA . LEU A 1 126 ? -0.088 17.410 -5.529 1.00 87.06 126 LEU A CA 1
ATOM 979 C C . LEU A 1 126 ? -0.215 16.639 -6.854 1.00 87.06 126 LEU A C 1
ATOM 981 O O . LEU A 1 126 ? -0.999 17.029 -7.711 1.00 87.06 126 LEU A O 1
ATOM 985 N N . PHE A 1 127 ? 0.514 15.534 -7.004 1.00 85.38 127 PHE A N 1
ATOM 986 C CA . PHE A 1 127 ? 0.570 14.731 -8.227 1.00 85.38 127 PHE A CA 1
ATOM 987 C C . PHE A 1 127 ? -0.319 13.475 -8.162 1.00 85.38 127 PHE A C 1
ATOM 989 O O . PHE A 1 127 ? -0.346 12.683 -9.097 1.00 85.38 127 PHE A O 1
ATOM 996 N N . GLY A 1 128 ? -1.067 13.294 -7.066 1.00 85.75 128 GLY A N 1
ATOM 997 C CA . GLY A 1 128 ? -1.985 12.173 -6.855 1.00 85.75 128 GLY A CA 1
ATOM 998 C C . GLY A 1 128 ? -1.344 10.866 -6.360 1.00 85.75 128 GLY A C 1
ATOM 999 O O . GLY A 1 128 ? -2.008 9.824 -6.366 1.00 85.75 128 GLY A O 1
ATOM 1000 N N . GLY A 1 129 ? -0.102 10.932 -5.875 1.00 91.00 129 GLY A N 1
ATOM 1001 C CA . GLY A 1 129 ? 0.506 9.942 -4.980 1.00 91.00 129 GLY A CA 1
ATOM 1002 C C . GLY A 1 129 ? -0.015 10.067 -3.544 1.00 91.00 129 GLY A C 1
ATOM 1003 O O . GLY A 1 129 ? -0.772 10.988 -3.223 1.00 91.00 129 GLY A O 1
ATOM 1004 N N . VAL A 1 130 ? 0.386 9.151 -2.661 1.00 94.88 130 VAL A N 1
ATOM 1005 C CA . VAL A 1 130 ? -0.116 9.082 -1.272 1.00 94.88 130 VAL A CA 1
ATOM 1006 C C . VAL A 1 130 ? 1.030 9.150 -0.278 1.00 94.88 130 VAL A C 1
ATOM 1008 O O . VAL A 1 130 ? 1.974 8.375 -0.374 1.00 94.88 130 VAL A O 1
ATOM 1011 N N . HIS A 1 131 ? 0.949 10.032 0.717 1.00 95.12 131 HIS A N 1
ATOM 1012 C CA . HIS A 1 131 ? 1.930 10.015 1.801 1.00 95.12 131 HIS A CA 1
ATOM 1013 C C . HIS A 1 131 ? 1.756 8.766 2.668 1.00 95.12 131 HIS A C 1
ATOM 1015 O O . HIS A 1 131 ? 0.665 8.483 3.170 1.00 95.12 131 HIS A O 1
ATOM 1021 N N . TYR A 1 132 ? 2.856 8.056 2.888 1.00 95.31 132 TYR A N 1
ATOM 1022 C CA . TYR A 1 132 ? 2.921 6.891 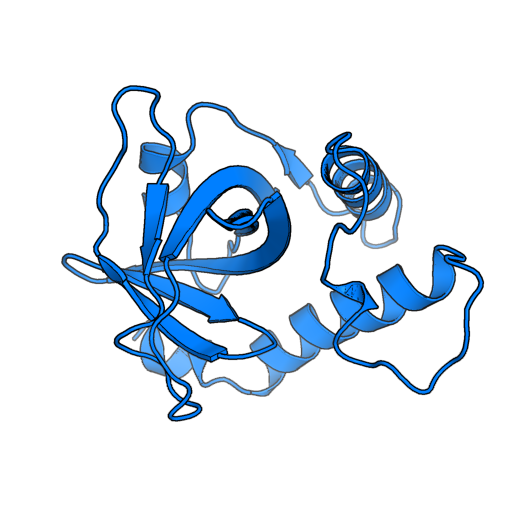3.754 1.00 95.31 132 TYR A CA 1
ATOM 1023 C C . TYR A 1 132 ? 3.606 7.254 5.068 1.00 95.31 132 TYR A C 1
ATOM 1025 O O . TYR A 1 132 ? 4.715 7.789 5.063 1.00 95.31 132 TYR A O 1
ATOM 1033 N N . LYS A 1 133 ? 2.938 6.993 6.195 1.00 95.81 133 LYS A N 1
ATOM 1034 C CA . LYS A 1 133 ? 3.436 7.287 7.543 1.00 95.81 133 LYS A CA 1
ATOM 1035 C C . LYS A 1 133 ? 3.233 6.081 8.449 1.00 95.81 133 LYS A C 1
ATOM 1037 O O . LYS A 1 133 ? 2.101 5.648 8.655 1.00 95.81 133 LYS A O 1
ATOM 1042 N N . THR A 1 134 ? 4.310 5.588 9.054 1.00 94.19 134 THR A N 1
ATOM 1043 C CA . THR A 1 134 ? 4.279 4.364 9.875 1.00 94.19 134 THR A CA 1
ATOM 1044 C C . THR A 1 134 ? 4.065 4.622 11.366 1.00 94.19 134 THR A C 1
ATOM 1046 O O . THR A 1 134 ? 4.121 3.691 12.163 1.00 94.19 134 THR A O 1
ATOM 1049 N N . LYS A 1 135 ? 3.768 5.864 11.777 1.00 94.94 135 LYS A N 1
ATOM 1050 C CA . LYS A 1 135 ? 3.581 6.247 13.191 1.00 94.94 135 LYS A CA 1
ATOM 1051 C C . LYS A 1 135 ? 2.610 5.342 13.959 1.00 94.94 135 LYS A C 1
ATOM 1053 O O . LYS A 1 135 ? 2.813 5.076 15.138 1.00 94.94 135 LYS A O 1
ATOM 1058 N N . LYS A 1 136 ? 1.539 4.890 13.300 1.00 94.25 136 LYS A N 1
ATOM 1059 C CA . LYS A 1 136 ? 0.550 3.958 13.857 1.00 94.25 136 LYS A CA 1
ATOM 1060 C C . LYS A 1 136 ? 0.745 2.577 13.235 1.00 94.25 136 LYS A C 1
ATOM 1062 O O . LYS A 1 136 ? 0.012 2.215 12.314 1.00 94.25 136 LYS A O 1
ATOM 1067 N N . ASN A 1 137 ? 1.744 1.845 13.721 1.00 91.38 137 ASN A N 1
ATOM 1068 C CA . ASN A 1 137 ? 2.070 0.493 13.271 1.00 91.38 137 ASN A CA 1
ATOM 1069 C C . ASN A 1 137 ? 1.872 -0.557 14.376 1.00 91.38 137 ASN A C 1
ATOM 1071 O O . ASN A 1 137 ? 1.934 -0.229 15.560 1.00 91.38 137 ASN A O 1
ATOM 1075 N N . SER A 1 138 ? 1.635 -1.816 13.999 1.00 84.69 138 SER A N 1
ATOM 1076 C CA . SER A 1 138 ? 1.377 -2.896 14.961 1.00 84.69 138 SER A CA 1
ATOM 1077 C C . SER A 1 138 ? 2.636 -3.533 15.553 1.00 84.69 138 SER A C 1
ATOM 1079 O O . SER A 1 138 ? 2.526 -4.255 16.538 1.00 84.69 138 SER A O 1
ATOM 1081 N N . PHE A 1 139 ? 3.816 -3.319 14.965 1.00 85.25 139 PHE A N 1
ATOM 1082 C CA . PHE A 1 139 ? 5.076 -3.919 15.435 1.00 85.25 139 PHE A CA 1
ATOM 1083 C C . PHE A 1 139 ? 5.874 -3.021 16.392 1.00 85.25 139 PHE A C 1
ATOM 1085 O O . PHE A 1 139 ? 7.011 -3.348 16.727 1.00 85.25 139 PHE A O 1
ATOM 1092 N N . ALA A 1 140 ? 5.292 -1.903 16.842 1.00 84.75 140 ALA A N 1
ATOM 1093 C CA . ALA A 1 140 ? 5.917 -0.938 17.750 1.00 84.75 140 ALA A CA 1
ATOM 1094 C C . ALA A 1 140 ? 7.297 -0.432 17.272 1.00 84.75 140 ALA A C 1
ATOM 1096 O O . ALA A 1 140 ? 8.184 -0.132 18.071 1.00 84.75 140 ALA A O 1
ATOM 1097 N N . LYS A 1 141 ? 7.488 -0.331 15.952 1.00 80.88 141 LYS A N 1
ATOM 1098 C CA . LYS A 1 141 ? 8.685 0.262 15.341 1.00 80.88 141 LYS A CA 1
ATOM 1099 C C . LYS A 1 141 ? 8.591 1.792 15.345 1.00 80.88 141 LYS A C 1
ATOM 1101 O O . LYS A 1 141 ? 7.496 2.351 15.425 1.00 80.88 141 LYS A O 1
ATOM 1106 N N . GLY A 1 142 ? 9.738 2.464 15.223 1.00 84.06 142 GLY A N 1
ATOM 1107 C CA . GLY A 1 142 ? 9.810 3.925 15.101 1.00 84.06 142 GLY A CA 1
ATOM 1108 C C . GLY A 1 142 ? 9.092 4.468 13.858 1.00 84.06 142 GLY A C 1
ATOM 1109 O O . GLY A 1 142 ? 8.820 3.733 12.912 1.00 84.06 142 GLY A O 1
ATOM 1110 N N . GLU A 1 143 ? 8.779 5.763 13.855 1.00 92.12 143 GLU A N 1
ATOM 1111 C CA . GLU A 1 143 ? 8.116 6.411 12.719 1.00 92.12 143 GLU A CA 1
ATOM 1112 C C . GLU A 1 143 ? 9.063 6.548 11.518 1.00 92.12 143 GLU A C 1
ATOM 1114 O O . GLU A 1 143 ? 10.202 6.990 11.645 1.00 92.12 143 GLU A O 1
ATOM 1119 N N . ALA A 1 144 ? 8.553 6.208 10.339 1.00 89.69 144 ALA A N 1
ATOM 1120 C CA . ALA A 1 144 ? 9.150 6.482 9.043 1.00 89.69 144 ALA A CA 1
ATOM 1121 C C . ALA A 1 144 ? 8.102 7.101 8.116 1.00 89.69 144 ALA A C 1
ATOM 1123 O O . ALA A 1 144 ? 6.890 6.906 8.281 1.00 89.69 144 ALA A O 1
ATOM 1124 N N . THR A 1 145 ? 8.583 7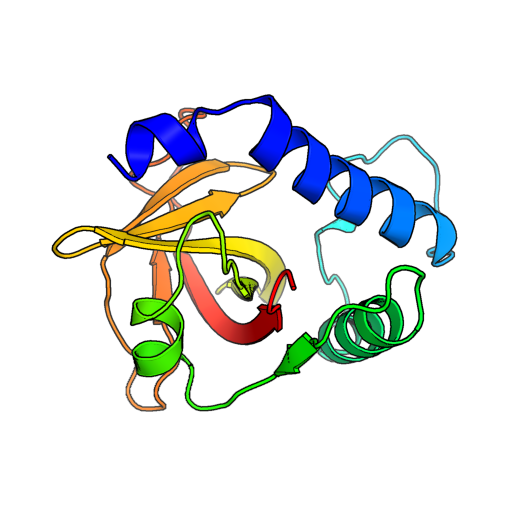.863 7.134 1.00 93.00 145 THR A N 1
ATOM 1125 C CA . THR A 1 145 ? 7.733 8.547 6.159 1.00 93.00 145 THR A CA 1
ATOM 1126 C C . THR A 1 145 ? 8.271 8.380 4.746 1.00 93.00 145 THR A C 1
ATOM 1128 O O . THR A 1 145 ? 9.482 8.423 4.521 1.00 93.00 145 THR A O 1
ATOM 1131 N N . GLY A 1 146 ? 7.358 8.190 3.801 1.00 91.19 146 GLY A N 1
ATOM 1132 C CA . GLY A 1 146 ? 7.663 8.055 2.382 1.00 91.19 146 GLY A CA 1
ATOM 1133 C C . GLY A 1 146 ? 6.482 8.464 1.510 1.00 91.19 146 GLY A C 1
ATOM 1134 O O . GLY A 1 146 ? 5.440 8.918 2.001 1.00 91.19 146 GLY A O 1
ATOM 1135 N N . LEU A 1 147 ? 6.648 8.297 0.206 1.00 91.31 147 LEU A N 1
ATOM 1136 C CA . LEU A 1 147 ? 5.625 8.545 -0.798 1.00 91.31 147 LEU A CA 1
ATOM 1137 C C . LEU A 1 147 ? 5.279 7.239 -1.502 1.00 91.31 147 LEU A C 1
ATOM 1139 O O . LEU A 1 147 ? 6.159 6.557 -2.008 1.00 91.31 147 LEU A O 1
ATOM 1143 N N . ILE A 1 148 ? 3.996 6.9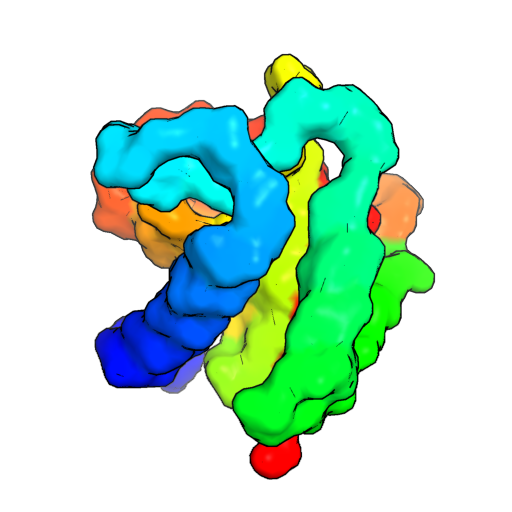10 -1.580 1.00 91.75 148 ILE A N 1
ATOM 1144 C CA . ILE A 1 148 ? 3.520 5.905 -2.521 1.00 91.75 148 ILE A CA 1
ATOM 1145 C C . ILE A 1 148 ? 3.344 6.598 -3.864 1.00 91.75 148 ILE A C 1
ATOM 1147 O O . ILE A 1 148 ? 2.489 7.480 -4.003 1.00 91.75 148 ILE A O 1
ATOM 1151 N N . ASP A 1 149 ? 4.179 6.214 -4.822 1.00 86.31 149 ASP A N 1
ATOM 1152 C CA . ASP A 1 149 ? 4.222 6.768 -6.175 1.00 86.31 149 ASP A CA 1
ATOM 1153 C C . ASP A 1 149 ? 3.829 5.749 -7.255 1.00 86.31 149 ASP A C 1
ATOM 1155 O O . ASP A 1 149 ? 3.647 6.105 -8.415 1.00 86.31 149 ASP A O 1
ATOM 1159 N N . TYR A 1 150 ? 3.627 4.489 -6.871 1.00 85.06 150 TYR A N 1
ATOM 1160 C CA . TYR A 1 150 ? 3.224 3.426 -7.779 1.00 85.06 150 TYR A CA 1
ATOM 1161 C C . TYR A 1 150 ? 2.403 2.367 -7.044 1.00 85.06 150 TYR A C 1
ATOM 1163 O O . TYR A 1 150 ? 2.678 2.035 -5.886 1.00 85.06 150 TYR A O 1
ATOM 1171 N N . ALA A 1 151 ? 1.384 1.828 -7.714 1.00 89.06 151 ALA A N 1
ATOM 1172 C CA . ALA A 1 151 ? 0.568 0.749 -7.178 1.00 89.06 151 ALA A CA 1
ATOM 1173 C C . ALA A 1 151 ? 0.074 -0.196 -8.279 1.00 89.06 151 ALA A C 1
ATOM 1175 O O . ALA A 1 151 ? -0.391 0.247 -9.329 1.00 89.06 151 ALA A O 1
ATOM 1176 N N . ILE A 1 152 ? 0.123 -1.494 -7.990 1.00 86.94 152 ILE A N 1
ATOM 1177 C CA . ILE A 1 152 ? -0.417 -2.577 -8.808 1.00 86.94 152 ILE A CA 1
ATOM 1178 C C . ILE A 1 152 ? -1.708 -3.059 -8.159 1.00 86.94 152 ILE A C 1
ATOM 1180 O O . ILE A 1 152 ? -1.724 -3.501 -7.013 1.00 86.94 152 ILE A O 1
ATOM 1184 N N . PHE A 1 153 ? -2.796 -3.002 -8.907 1.00 86.38 153 PHE A N 1
ATOM 1185 C CA . PHE A 1 153 ? -4.124 -3.418 -8.489 1.00 86.38 153 PHE A CA 1
ATOM 1186 C C . PHE A 1 153 ? -4.387 -4.815 -9.018 1.00 86.38 153 PHE A C 1
ATOM 1188 O O . PHE A 1 153 ? -4.178 -5.068 -10.203 1.00 86.38 153 PHE A O 1
ATOM 1195 N N . THR A 1 154 ? -4.868 -5.702 -8.152 1.00 71.94 154 THR A N 1
ATOM 1196 C CA . THR A 1 154 ? -5.249 -7.061 -8.541 1.00 71.94 154 THR A CA 1
ATOM 1197 C C . THR A 1 154 ? -6.745 -7.246 -8.344 1.00 71.94 154 THR A C 1
ATOM 1199 O O . THR A 1 154 ? -7.292 -6.892 -7.298 1.00 71.94 154 THR A O 1
ATOM 1202 N N . ASN A 1 155 ? -7.414 -7.810 -9.346 1.00 65.38 155 ASN A N 1
ATOM 1203 C CA . ASN A 1 155 ? -8.735 -8.388 -9.154 1.00 65.38 155 ASN A CA 1
ATOM 1204 C C . ASN A 1 155 ? -8.546 -9.883 -8.886 1.00 65.38 155 ASN A C 1
ATOM 1206 O O . ASN A 1 155 ? -8.128 -10.615 -9.781 1.00 65.38 155 ASN A O 1
ATOM 1210 N N . LEU A 1 156 ? -8.827 -10.324 -7.658 1.00 52.62 156 LEU A N 1
ATOM 1211 C CA . LEU A 1 156 ? -9.058 -11.741 -7.393 1.00 52.62 156 LEU A CA 1
ATOM 1212 C C . LEU A 1 156 ? -10.425 -12.078 -8.015 1.00 52.62 156 LEU A C 1
ATOM 1214 O O . LEU A 1 156 ? -11.447 -11.585 -7.534 1.00 52.62 156 LEU A O 1
ATOM 1218 N N . THR A 1 157 ? -10.425 -12.789 -9.144 1.00 46.59 157 THR A N 1
ATOM 1219 C CA . THR A 1 157 ? -11.632 -13.393 -9.742 1.00 46.59 157 THR A CA 1
ATOM 1220 C C . THR A 1 157 ? -11.953 -14.713 -9.082 1.00 46.59 157 THR A C 1
ATOM 1222 O O . THR A 1 157 ? -10.987 -15.479 -8.863 1.00 46.59 157 THR A O 1
#

Radius of gyration: 14.63 Å; chains: 1; bounding box: 38×37×34 Å

Secondary structure (DSSP, 8-state):
-HHHHHT-HHHHHHHHHHHHHHHHTT---S-TT-TTGGGEE-STT-THHHHHHHHHHHSSSPPEEEEESS-HHHHTT-BTTB-EEEEEEETTS-EEEEEEEEEETTEEEEEETTTEEEEEE--B-TTS-EEEE-SSBTT-PPP-EEEEEEEEEEE--

Sequence (157 aa):
MLLKYAMNRDVAIGFIQIMCGKMEMGRCGTSATRSDQRWHEWSSDGTIGWVLLDALQKKWPALNATDSWPIYEKLKTCSAGKPAICRVAWNTGYGHFVVCLGASGANFIFLDPYYGIVFSPATKNLFGGVHYKTKKNSFAKGEATGLIDYAIFTNLT

pLDDT: mean 70.47, std 21.82, range [30.42, 96.62]